Protein AF-A0AAW0J546-F1 (afdb_monomer)

Radius of gyration: 16.98 Å; Cα contacts (8 Å, |Δi|>4): 187; chains: 1; bounding box: 51×28×40 Å

Solvent-accessible surface area (backbone atoms only — not comparable to full-atom values): 8048 Å² total; per-residue (Å²): 140,85,83,65,64,35,29,23,80,39,72,60,53,93,90,43,61,57,47,45,52,12,24,70,81,82,62,48,71,42,42,84,51,94,95,41,44,31,21,76,91,76,71,41,74,37,88,63,57,38,50,33,35,41,38,36,33,34,32,38,40,93,91,47,76,48,78,49,72,44,47,34,75,63,43,25,64,73,64,72,48,50,46,48,60,54,48,52,54,50,50,55,54,49,69,71,45,86,82,64,62,97,80,68,82,78,72,52,67,76,62,56,63,46,49,75,38,72,63,87,84,85,85,84,82,47,76,62,51,75,75,72,100

Mean predicted aligned error: 7.1 Å

pLDDT: mean 85.11, std 13.0, range [37.06, 97.88]

Sequence (133 aa):
MWDSNNEIINIDIDNSSWYFISCEVCRKKVKSRDKFLWCDNCNKKACFPIPRYRIQLKVEDSLGMTTFILFDSETEKLLNISAKDLLNKSLELRMWKIKLEPNEVILPVQIKNLKGKQFVFQIQLNDYNLNYG

Structure (mmCIF, N/CA/C/O backbone):
data_AF-A0AAW0J546-F1
#
_entry.id   AF-A0AAW0J546-F1
#
loop_
_atom_site.group_PDB
_atom_site.id
_atom_site.type_symbol
_atom_site.label_atom_id
_atom_site.label_alt_id
_atom_site.label_comp_id
_atom_site.label_asym_id
_atom_site.label_entity_id
_atom_site.label_seq_id
_atom_site.pdbx_PDB_ins_code
_atom_site.Cartn_x
_atom_site.Cartn_y
_atom_site.Cartn_z
_atom_site.occupancy
_atom_site.B_iso_or_equiv
_atom_site.auth_seq_id
_atom_site.auth_comp_id
_atom_site.auth_asym_id
_atom_site.auth_atom_id
_atom_site.pdbx_PDB_model_num
ATOM 1 N N . MET A 1 1 ? -28.872 5.704 17.484 1.00 37.06 1 MET A N 1
ATOM 2 C CA . MET A 1 1 ? -27.626 5.442 18.229 1.00 37.06 1 MET A CA 1
ATOM 3 C C . MET A 1 1 ? -26.676 4.731 17.280 1.00 37.06 1 MET A C 1
ATOM 5 O O . MET A 1 1 ? -26.875 3.552 17.042 1.00 37.06 1 MET A O 1
ATOM 9 N N . TRP A 1 2 ? -25.752 5.460 16.655 1.00 46.97 2 TRP A N 1
ATOM 10 C CA . TRP A 1 2 ? -24.691 4.907 15.798 1.00 46.97 2 TRP A CA 1
ATOM 11 C C . TRP A 1 2 ? -23.365 5.553 16.222 1.00 46.97 2 TRP A C 1
ATOM 13 O O . TRP A 1 2 ? -22.691 6.183 15.420 1.00 46.97 2 TRP A O 1
ATOM 23 N N . ASP A 1 3 ? -23.032 5.439 17.508 1.00 46.06 3 ASP A N 1
ATOM 24 C CA . ASP A 1 3 ? -21.720 5.835 18.038 1.00 46.06 3 ASP A CA 1
ATOM 25 C C . ASP A 1 3 ? -20.791 4.614 18.046 1.00 46.06 3 ASP A C 1
ATOM 27 O O . ASP A 1 3 ? -20.222 4.236 19.070 1.00 46.06 3 ASP A O 1
ATOM 31 N N . SER A 1 4 ? -20.668 3.943 16.900 1.00 55.66 4 SER A N 1
ATOM 32 C CA . SER A 1 4 ? -19.605 2.956 16.707 1.00 55.66 4 SER A CA 1
ATOM 33 C C . SER A 1 4 ? -18.331 3.729 16.392 1.00 55.66 4 SER A C 1
ATOM 35 O O . SER A 1 4 ? -18.017 4.025 15.239 1.00 55.66 4 SER A O 1
ATOM 37 N N . ASN A 1 5 ? -17.634 4.141 17.444 1.00 62.28 5 ASN A N 1
ATOM 38 C CA . ASN A 1 5 ? -16.311 4.734 17.347 1.00 62.28 5 ASN A CA 1
ATOM 39 C C . ASN A 1 5 ? -15.332 3.686 16.794 1.00 62.28 5 ASN A C 1
ATOM 41 O O . ASN A 1 5 ? -14.791 2.890 17.551 1.00 62.28 5 ASN A O 1
ATOM 45 N N . ASN A 1 6 ? -15.127 3.682 15.474 1.00 76.94 6 ASN A N 1
ATOM 46 C CA . ASN A 1 6 ? -14.201 2.773 14.796 1.00 76.94 6 ASN A CA 1
ATOM 47 C C . ASN A 1 6 ? -12.759 3.243 15.014 1.00 76.94 6 ASN A C 1
ATOM 49 O O . ASN A 1 6 ? -12.276 4.122 14.292 1.00 76.94 6 ASN A O 1
ATOM 53 N N . GLU A 1 7 ? -12.072 2.686 16.006 1.00 87.69 7 GLU A N 1
ATOM 54 C CA . GLU A 1 7 ? -10.691 3.047 16.323 1.00 87.69 7 GLU A CA 1
ATOM 55 C C . GLU A 1 7 ? -9.700 2.107 15.629 1.00 87.69 7 GLU A C 1
ATOM 57 O O . GLU A 1 7 ? -9.841 0.883 15.647 1.00 87.69 7 GLU A O 1
ATOM 62 N N . ILE A 1 8 ? -8.647 2.672 15.034 1.00 85.56 8 ILE A N 1
ATOM 63 C CA . ILE A 1 8 ? -7.519 1.880 14.534 1.00 85.56 8 ILE A CA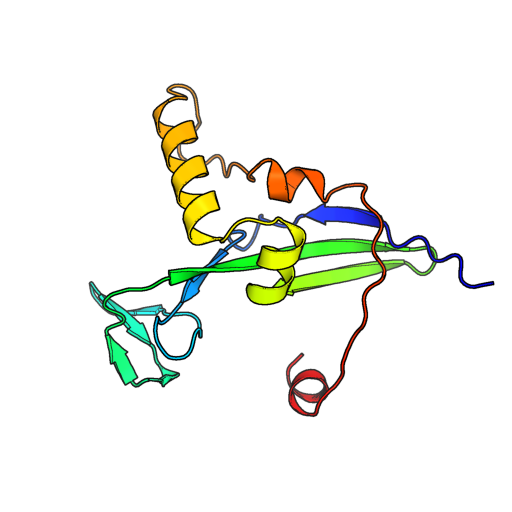 1
ATOM 64 C C . ILE A 1 8 ? -6.656 1.440 15.721 1.00 85.56 8 ILE A C 1
ATOM 66 O O . ILE A 1 8 ? -5.788 2.183 16.187 1.00 85.56 8 ILE A O 1
ATOM 70 N N . ILE A 1 9 ? -6.844 0.201 16.168 1.00 88.38 9 ILE A N 1
ATOM 71 C CA . ILE A 1 9 ? -6.088 -0.388 17.280 1.00 88.38 9 ILE A CA 1
ATOM 72 C C . ILE A 1 9 ? -4.687 -0.847 16.862 1.00 88.38 9 ILE A C 1
ATOM 74 O O . ILE A 1 9 ? -3.747 -0.850 17.668 1.00 88.38 9 ILE A O 1
ATOM 78 N N . ASN A 1 10 ? -4.507 -1.225 15.592 1.00 86.75 10 ASN A N 1
ATOM 79 C CA . ASN A 1 10 ? -3.213 -1.669 15.091 1.00 86.75 10 ASN A CA 1
ATOM 80 C C . ASN A 1 10 ? -3.046 -1.460 13.581 1.00 86.75 10 ASN A C 1
ATOM 82 O O . ASN A 1 10 ? -4.014 -1.413 12.824 1.00 86.75 10 ASN A O 1
ATOM 86 N N . ILE A 1 11 ? -1.790 -1.383 13.150 1.00 86.38 11 ILE A N 1
ATOM 87 C CA . ILE A 1 11 ? -1.389 -1.338 11.747 1.00 86.38 11 ILE A CA 1
ATOM 88 C C . ILE A 1 11 ? -0.504 -2.553 11.520 1.00 86.38 11 ILE A C 1
ATOM 90 O O . ILE A 1 11 ? 0.591 -2.634 12.072 1.00 86.38 11 ILE A O 1
ATOM 94 N N . ASP A 1 12 ? -1.009 -3.510 10.753 1.00 79.75 12 ASP A N 1
ATOM 95 C CA . ASP A 1 12 ? -0.328 -4.778 10.526 1.00 79.75 12 ASP A CA 1
ATOM 96 C C . ASP A 1 12 ? 0.718 -4.617 9.415 1.00 79.75 12 ASP A C 1
ATOM 98 O O . ASP A 1 12 ? 0.401 -4.215 8.290 1.00 79.75 12 ASP A O 1
ATOM 102 N N . ILE A 1 13 ? 1.971 -4.911 9.760 1.00 70.00 13 ILE A N 1
ATOM 103 C CA . ILE A 1 13 ? 3.116 -4.961 8.843 1.00 70.00 13 ILE A CA 1
ATOM 104 C C . ILE A 1 13 ? 3.794 -6.336 8.843 1.00 70.00 13 ILE A C 1
ATOM 106 O O . ILE A 1 13 ? 4.740 -6.547 8.083 1.00 70.00 13 ILE A O 1
ATOM 110 N N . ASP A 1 14 ? 3.317 -7.274 9.667 1.00 57.22 14 ASP A N 1
ATOM 111 C CA . ASP A 1 14 ? 4.067 -8.479 10.041 1.00 57.22 14 ASP A CA 1
ATOM 112 C C . ASP A 1 14 ? 4.095 -9.520 8.912 1.00 57.22 14 ASP A C 1
ATOM 114 O O . ASP A 1 14 ? 4.981 -10.367 8.862 1.00 57.22 14 ASP A O 1
ATOM 118 N N . ASN A 1 15 ? 3.183 -9.404 7.939 1.00 53.72 15 AS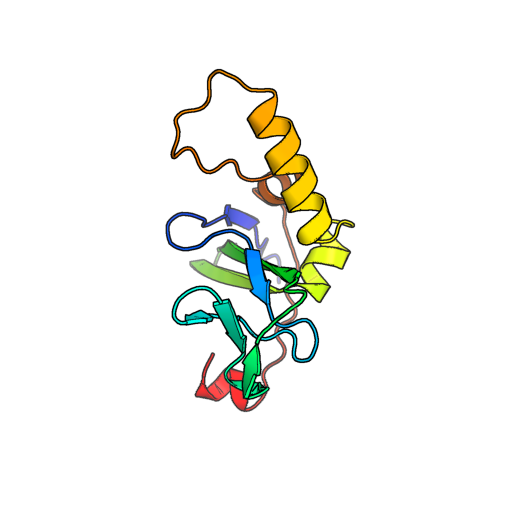N A N 1
ATOM 119 C CA . ASN A 1 15 ? 3.098 -10.304 6.783 1.00 53.72 15 ASN A CA 1
ATOM 120 C C . ASN A 1 15 ? 3.208 -9.595 5.423 1.00 53.72 15 ASN A C 1
ATOM 122 O O . ASN A 1 15 ? 3.121 -10.233 4.370 1.00 53.72 15 ASN A O 1
ATOM 126 N N . SER A 1 16 ? 3.346 -8.267 5.396 1.00 63.66 16 SER A N 1
ATOM 127 C CA . SER A 1 16 ? 3.449 -7.480 4.163 1.00 63.66 16 SER A CA 1
ATOM 128 C C . SER A 1 16 ? 4.009 -6.090 4.449 1.00 63.66 16 SER A C 1
ATOM 130 O O . SER A 1 16 ? 3.591 -5.428 5.391 1.00 63.66 16 SER A O 1
ATOM 132 N N . SER A 1 17 ? 4.900 -5.607 3.581 1.00 83.56 17 SER A N 1
ATOM 133 C CA . SER A 1 17 ? 5.287 -4.193 3.584 1.00 83.56 17 SER A CA 1
ATOM 134 C C . SER A 1 17 ? 4.049 -3.296 3.416 1.00 83.56 17 SER A C 1
ATOM 136 O O . SER A 1 17 ? 3.105 -3.666 2.715 1.00 83.56 17 SER A O 1
ATOM 138 N N . TRP A 1 18 ? 4.077 -2.089 3.992 1.00 91.50 18 TRP A N 1
ATOM 139 C CA . TRP A 1 18 ? 3.015 -1.071 3.876 1.00 91.50 18 TRP A CA 1
ATOM 140 C C . TRP A 1 18 ? 2.817 -0.539 2.441 1.00 91.50 18 TRP A C 1
ATOM 142 O O . TRP A 1 18 ? 1.917 0.262 2.167 1.00 91.50 18 TRP A O 1
ATOM 152 N N . TYR A 1 19 ? 3.659 -0.992 1.512 1.00 93.44 19 TYR A N 1
ATOM 153 C CA . TYR A 1 19 ? 3.575 -0.733 0.085 1.00 93.44 19 TYR A CA 1
ATOM 154 C C . TYR A 1 19 ? 3.816 -2.008 -0.731 1.00 93.44 19 TYR A C 1
ATOM 156 O O . TYR A 1 19 ? 4.436 -2.971 -0.279 1.00 93.44 19 TYR A O 1
ATOM 164 N N . PHE A 1 20 ? 3.395 -1.980 -1.991 1.00 93.44 20 PHE A N 1
ATOM 165 C CA . PHE A 1 20 ? 3.799 -2.948 -3.004 1.00 93.44 20 PHE A CA 1
ATOM 166 C C . PHE A 1 20 ? 4.387 -2.232 -4.216 1.00 93.44 20 PHE A C 1
ATOM 168 O O . PHE A 1 20 ? 4.056 -1.085 -4.511 1.00 93.44 20 PHE A O 1
ATOM 175 N N . ILE A 1 21 ? 5.262 -2.922 -4.942 1.00 95.38 21 ILE A N 1
ATOM 176 C CA . ILE A 1 21 ? 5.800 -2.418 -6.201 1.00 95.38 21 ILE A CA 1
ATOM 177 C C . ILE A 1 21 ? 4.796 -2.715 -7.319 1.00 95.38 21 ILE A C 1
ATOM 179 O O . ILE A 1 21 ? 4.333 -3.851 -7.464 1.00 95.38 21 ILE A O 1
ATOM 183 N N . SER A 1 22 ? 4.443 -1.695 -8.098 1.00 96.94 22 SER A N 1
ATOM 184 C CA . SER A 1 22 ? 3.395 -1.761 -9.119 1.00 96.94 22 SER A CA 1
ATOM 185 C C . SER A 1 22 ? 3.901 -1.430 -10.520 1.00 96.94 22 SER A C 1
ATOM 187 O O . SER A 1 22 ? 4.929 -0.775 -10.688 1.00 96.94 22 SER A O 1
ATOM 189 N N . CYS A 1 23 ? 3.150 -1.863 -11.531 1.00 97.62 23 CYS A N 1
ATOM 190 C CA . CYS A 1 23 ? 3.377 -1.465 -12.913 1.00 97.62 23 CYS A CA 1
ATOM 191 C C . CYS A 1 23 ? 2.992 0.003 -13.115 1.00 97.62 23 CYS A C 1
ATOM 193 O O . CYS A 1 23 ? 1.932 0.452 -12.674 1.00 97.62 23 CYS A O 1
ATOM 195 N N . GLU A 1 24 ? 3.825 0.724 -13.853 1.00 95.88 24 GLU A N 1
ATOM 196 C CA . GLU A 1 24 ? 3.633 2.120 -14.231 1.00 95.88 24 GLU A CA 1
ATOM 197 C C . GLU A 1 24 ? 2.389 2.358 -15.095 1.00 95.88 24 GLU A C 1
ATOM 199 O O . GLU A 1 24 ? 1.849 3.457 -15.084 1.00 95.88 24 GLU A O 1
ATOM 204 N N . VAL A 1 25 ? 1.908 1.326 -15.801 1.00 96.19 25 VAL A N 1
ATOM 205 C CA . VAL A 1 25 ? 0.745 1.414 -16.699 1.00 96.19 25 VAL A CA 1
ATOM 206 C C . VAL A 1 25 ? -0.543 0.998 -15.995 1.00 96.19 25 VAL A C 1
ATOM 208 O O . VAL A 1 25 ? -1.443 1.809 -15.817 1.00 96.19 25 VAL A O 1
ATOM 211 N N . CYS A 1 26 ? -0.655 -0.268 -15.578 1.00 95.88 26 CYS A N 1
ATOM 212 C CA . CYS A 1 26 ? -1.915 -0.798 -15.039 1.00 95.88 26 CYS A CA 1
ATOM 213 C C . CYS A 1 26 ? -2.040 -0.710 -13.513 1.00 95.88 26 CYS A C 1
ATOM 215 O O . CYS A 1 26 ? -3.042 -1.164 -12.968 1.00 95.88 26 CYS A O 1
ATOM 217 N N . ARG A 1 27 ? -1.019 -0.199 -12.807 1.00 95.19 27 ARG A N 1
ATOM 218 C CA . ARG A 1 27 ? -0.977 -0.054 -11.335 1.00 95.19 27 ARG A CA 1
ATOM 219 C C . ARG A 1 27 ? -1.094 -1.365 -10.536 1.00 95.19 27 ARG A C 1
ATOM 221 O O . ARG A 1 27 ? -1.018 -1.331 -9.311 1.00 95.19 27 ARG A O 1
ATOM 228 N N . LYS A 1 28 ? -1.204 -2.530 -11.190 1.00 94.50 28 LYS A N 1
ATOM 229 C CA . LYS A 1 28 ? -1.197 -3.848 -10.532 1.00 94.50 28 LYS A CA 1
ATOM 230 C C . LYS A 1 28 ? 0.203 -4.221 -10.042 1.00 94.50 28 LYS A C 1
ATOM 232 O O . LYS A 1 28 ? 1.208 -3.783 -10.609 1.00 94.50 28 LYS A O 1
ATOM 237 N N . LYS A 1 29 ? 0.259 -5.049 -8.994 1.00 94.75 29 LYS A N 1
ATOM 238 C CA . LYS A 1 29 ? 1.502 -5.562 -8.401 1.00 94.75 29 LYS A CA 1
ATOM 239 C C . LYS A 1 29 ? 2.352 -6.283 -9.450 1.00 94.75 29 LYS A C 1
ATOM 241 O O . LYS A 1 29 ? 1.841 -7.118 -10.195 1.00 94.75 29 LYS A O 1
ATOM 246 N N . VAL A 1 30 ? 3.643 -5.966 -9.488 1.00 96.94 30 VAL A N 1
ATOM 247 C CA . VAL A 1 30 ? 4.627 -6.673 -10.323 1.00 96.94 30 VAL A CA 1
ATOM 248 C C . VAL A 1 30 ? 5.292 -7.787 -9.526 1.00 96.94 30 VAL A C 1
ATOM 250 O O . VAL A 1 30 ? 5.335 -7.749 -8.294 1.00 96.94 30 VAL A O 1
ATOM 253 N N . LYS A 1 31 ? 5.805 -8.793 -10.229 1.00 95.75 31 LYS A N 1
ATOM 254 C CA . LYS A 1 31 ? 6.509 -9.936 -9.639 1.00 95.75 31 LYS A CA 1
ATOM 255 C C . LYS A 1 31 ? 7.955 -9.950 -10.105 1.00 95.75 31 LYS A C 1
ATOM 257 O O . LYS A 1 31 ? 8.248 -9.495 -11.210 1.00 95.75 31 LYS A O 1
ATOM 262 N N . SER A 1 32 ? 8.841 -10.495 -9.280 1.00 94.69 32 SER A N 1
ATOM 263 C CA . SER A 1 32 ? 10.182 -10.834 -9.747 1.00 94.69 32 SER A CA 1
ATOM 264 C C . SER A 1 32 ? 10.081 -12.003 -10.727 1.00 94.69 32 SER A C 1
ATOM 266 O O . SER A 1 32 ? 9.458 -13.017 -10.409 1.00 94.69 32 SER A O 1
ATOM 268 N N . ARG A 1 33 ? 10.654 -11.847 -11.919 1.00 93.50 33 ARG A N 1
ATOM 269 C CA . ARG A 1 33 ? 10.887 -12.921 -12.889 1.00 93.50 33 ARG A CA 1
ATOM 270 C C . ARG A 1 33 ? 12.329 -12.790 -13.365 1.00 93.50 33 ARG A C 1
ATOM 272 O O . ARG A 1 33 ? 12.710 -11.753 -13.912 1.00 93.50 33 ARG A O 1
ATOM 279 N N . ASP A 1 34 ? 13.131 -13.814 -13.096 1.00 88.69 34 ASP A N 1
ATOM 280 C CA . ASP A 1 34 ? 14.585 -13.793 -13.265 1.00 88.69 34 ASP A CA 1
ATOM 281 C C . A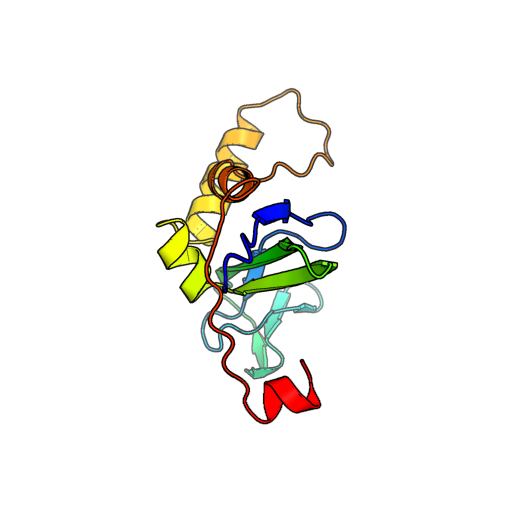SP A 1 34 ? 15.231 -12.590 -12.551 1.00 88.69 34 ASP A C 1
ATOM 283 O O . ASP A 1 34 ? 15.242 -12.521 -11.323 1.00 88.69 34 ASP A O 1
ATOM 287 N N . LYS A 1 35 ? 15.751 -11.621 -13.316 1.00 90.06 35 LYS A N 1
ATOM 288 C CA . LYS A 1 35 ? 16.398 -10.390 -12.826 1.00 90.06 35 LYS A CA 1
ATOM 289 C C . LYS A 1 35 ? 15.552 -9.132 -13.052 1.00 90.06 35 LYS A C 1
ATOM 291 O O . LYS A 1 35 ? 16.053 -8.018 -12.900 1.00 90.06 35 LYS A O 1
ATOM 296 N N . PHE A 1 36 ? 14.293 -9.281 -13.466 1.00 93.12 36 PHE A N 1
ATOM 297 C CA . PHE A 1 36 ? 13.426 -8.162 -13.822 1.00 93.12 36 PHE A CA 1
ATOM 298 C C . PHE A 1 36 ? 12.122 -8.173 -13.033 1.00 93.12 36 PHE A C 1
ATOM 300 O O . PHE A 1 36 ? 11.615 -9.210 -12.612 1.00 93.12 36 PHE A O 1
ATOM 307 N N . LEU A 1 37 ? 11.535 -6.987 -12.893 1.00 96.69 37 LEU A N 1
ATOM 308 C CA . LEU A 1 37 ? 10.160 -6.850 -12.443 1.00 96.69 37 LEU A CA 1
ATOM 309 C C . LEU A 1 37 ? 9.225 -6.980 -13.647 1.00 96.69 37 LEU A C 1
ATOM 311 O O . LEU A 1 37 ? 9.370 -6.270 -14.645 1.00 96.69 37 LEU A O 1
ATOM 315 N N . TRP A 1 38 ? 8.272 -7.902 -13.553 1.00 97.62 38 TRP A N 1
ATOM 316 C CA . TRP A 1 38 ? 7.336 -8.242 -14.618 1.00 97.62 38 TRP A CA 1
ATOM 317 C C . TRP A 1 38 ? 5.899 -7.931 -14.216 1.00 97.62 38 TRP A C 1
ATOM 319 O O . TRP A 1 38 ? 5.462 -8.240 -13.103 1.00 97.62 38 TRP A O 1
ATOM 329 N N . CYS A 1 39 ? 5.149 -7.340 -15.142 1.00 97.88 39 CYS A N 1
ATOM 330 C CA . CYS A 1 39 ? 3.718 -7.148 -15.003 1.00 97.88 39 CYS A CA 1
ATOM 331 C C . CYS A 1 39 ? 2.970 -8.240 -15.771 1.00 97.88 39 CYS A C 1
ATOM 333 O O . CYS A 1 39 ? 2.930 -8.211 -17.000 1.00 97.88 39 CYS A O 1
ATOM 335 N N . ASP A 1 40 ? 2.323 -9.154 -15.046 1.00 96.62 40 ASP A N 1
ATOM 336 C CA . ASP A 1 40 ? 1.514 -10.226 -15.645 1.00 96.62 40 ASP A CA 1
ATOM 337 C C . ASP A 1 40 ? 0.348 -9.663 -16.470 1.00 96.62 40 ASP A C 1
ATOM 339 O O . ASP A 1 40 ? 0.062 -10.145 -17.558 1.00 96.62 40 ASP A O 1
ATOM 343 N N . ASN A 1 41 ? -0.290 -8.596 -15.983 1.00 96.44 41 ASN A N 1
ATOM 344 C CA . ASN A 1 41 ? -1.468 -8.011 -16.623 1.00 96.44 41 ASN A CA 1
ATOM 345 C C . ASN A 1 41 ? -1.152 -7.296 -17.942 1.00 96.44 41 ASN A C 1
ATOM 347 O O . ASN A 1 41 ? -1.943 -7.349 -18.873 1.00 96.44 41 ASN A O 1
ATOM 351 N N . CYS A 1 42 ? -0.024 -6.589 -18.013 1.00 96.81 42 CYS A N 1
ATOM 352 C CA . CYS A 1 42 ? 0.419 -5.925 -19.242 1.00 96.81 42 CYS A CA 1
ATOM 353 C C . CYS A 1 42 ? 1.317 -6.821 -20.104 1.00 96.81 42 CYS A C 1
ATOM 355 O O . CYS A 1 42 ? 1.757 -6.378 -21.160 1.00 96.81 42 CYS A O 1
ATOM 357 N N . ASN A 1 43 ? 1.637 -8.027 -19.624 1.00 96.44 43 ASN A N 1
ATOM 358 C CA . ASN A 1 43 ? 2.574 -8.969 -20.226 1.00 96.44 43 ASN A CA 1
ATOM 359 C C . ASN A 1 43 ? 3.891 -8.317 -20.693 1.00 96.44 43 ASN A C 1
ATOM 361 O O . ASN A 1 43 ? 4.345 -8.523 -21.817 1.00 96.44 43 ASN A O 1
ATOM 365 N N . LYS A 1 44 ? 4.488 -7.485 -19.833 1.00 96.31 44 LYS A N 1
ATOM 366 C CA . LYS A 1 44 ? 5.722 -6.753 -20.144 1.00 96.31 44 LYS A CA 1
ATOM 367 C C . LYS A 1 44 ? 6.611 -6.571 -18.921 1.00 96.31 44 LYS A C 1
ATOM 369 O O . LYS A 1 44 ? 6.151 -6.621 -17.775 1.00 96.31 44 LYS A O 1
ATOM 374 N N . LYS A 1 45 ? 7.877 -6.242 -19.176 1.00 97.19 45 LYS A N 1
ATOM 375 C CA . LYS A 1 45 ? 8.792 -5.723 -18.156 1.00 97.19 45 LYS A CA 1
ATOM 376 C C . LYS A 1 45 ? 8.271 -4.383 -17.627 1.00 97.19 45 LYS A C 1
ATOM 378 O O . LYS A 1 45 ? 7.938 -3.490 -18.405 1.00 97.19 45 LYS A O 1
ATOM 383 N N . ALA A 1 46 ? 8.225 -4.242 -16.307 1.00 96.94 46 ALA A N 1
ATOM 384 C CA . ALA A 1 46 ? 7.968 -2.971 -15.646 1.00 96.94 46 ALA A CA 1
ATOM 385 C C . ALA A 1 46 ? 9.292 -2.205 -15.545 1.00 96.94 46 ALA A C 1
ATOM 387 O O . ALA A 1 46 ? 10.117 -2.489 -14.677 1.00 96.94 46 ALA A O 1
ATOM 388 N N . CYS A 1 47 ? 9.529 -1.284 -16.479 1.00 95.25 47 CYS A N 1
ATOM 389 C CA . CYS A 1 47 ? 10.785 -0.530 -16.544 1.00 95.25 47 CYS A CA 1
ATOM 390 C C . CYS A 1 47 ? 10.859 0.579 -15.489 1.00 95.25 47 CYS A C 1
ATOM 392 O O . CYS A 1 47 ? 11.941 0.868 -14.988 1.00 95.25 47 CYS A O 1
ATOM 394 N N . PHE A 1 48 ? 9.713 1.164 -15.133 1.00 95.38 48 PHE A N 1
ATOM 395 C CA . PHE A 1 48 ? 9.615 2.265 -14.172 1.00 95.38 48 PHE A CA 1
ATOM 396 C C . PHE A 1 48 ? 8.620 1.934 -13.060 1.00 95.38 48 PHE A C 1
ATOM 398 O O . PHE A 1 48 ? 7.624 2.632 -12.894 1.00 95.38 48 PHE A O 1
ATOM 405 N N . PRO A 1 49 ? 8.833 0.838 -12.320 1.00 95.50 49 PRO A N 1
ATOM 406 C CA . PRO A 1 49 ? 7.865 0.381 -11.343 1.00 95.50 49 PRO A CA 1
ATOM 407 C C . PRO A 1 49 ? 7.676 1.416 -10.224 1.00 95.50 49 PRO A C 1
ATOM 409 O O . PRO A 1 49 ? 8.626 2.065 -9.787 1.00 95.50 49 PRO A O 1
ATOM 412 N N . ILE A 1 50 ? 6.440 1.561 -9.749 1.00 96.62 50 ILE A N 1
ATOM 413 C CA . ILE A 1 50 ? 6.054 2.614 -8.801 1.00 96.62 50 ILE A CA 1
ATOM 414 C C . ILE A 1 50 ? 5.601 1.964 -7.485 1.00 96.62 50 ILE A C 1
ATOM 416 O O . ILE A 1 50 ? 4.689 1.131 -7.525 1.00 96.62 50 ILE A O 1
ATOM 420 N N . PRO A 1 51 ? 6.197 2.303 -6.326 1.00 96.00 51 PRO A N 1
ATOM 421 C CA . PRO A 1 51 ? 5.665 1.920 -5.019 1.00 96.00 51 PRO A CA 1
ATOM 422 C C . PRO A 1 51 ? 4.261 2.494 -4.803 1.00 96.00 51 PRO A C 1
ATOM 424 O O . PRO A 1 51 ? 4.028 3.662 -5.107 1.00 96.00 51 PRO A O 1
ATOM 427 N N . ARG A 1 52 ? 3.338 1.685 -4.276 1.00 96.69 52 ARG A N 1
ATOM 428 C CA . ARG A 1 52 ? 1.941 2.063 -4.008 1.00 96.69 52 ARG A CA 1
ATOM 429 C C . ARG A 1 52 ? 1.476 1.568 -2.648 1.00 96.69 52 ARG A C 1
ATOM 431 O O . ARG A 1 52 ? 1.903 0.490 -2.232 1.00 96.69 52 ARG A O 1
ATOM 438 N N . TYR A 1 53 ? 0.608 2.319 -1.969 1.00 95.19 53 TYR A N 1
ATOM 439 C CA . TYR A 1 53 ? 0.165 1.946 -0.619 1.00 95.19 53 TYR A CA 1
ATOM 440 C C . TYR A 1 53 ? -0.674 0.666 -0.601 1.00 95.19 53 TYR A C 1
ATOM 442 O O . TYR A 1 53 ? -1.565 0.468 -1.432 1.00 95.19 53 TYR A O 1
ATOM 450 N N . ARG A 1 54 ? -0.407 -0.166 0.408 1.00 92.81 54 ARG A N 1
ATOM 451 C CA . ARG A 1 54 ? -1.265 -1.260 0.872 1.00 92.81 54 ARG A CA 1
ATOM 452 C C . ARG A 1 54 ? -1.078 -1.376 2.381 1.00 92.81 54 ARG A C 1
ATOM 454 O O . ARG A 1 54 ? -0.215 -2.116 2.845 1.00 92.81 54 ARG A O 1
ATOM 461 N N . ILE A 1 55 ? -1.861 -0.608 3.130 1.00 91.56 55 ILE A N 1
ATOM 462 C CA . ILE A 1 55 ? -1.766 -0.546 4.592 1.00 91.56 55 ILE A CA 1
ATOM 463 C C . ILE A 1 55 ? -2.902 -1.368 5.181 1.00 91.56 55 ILE A C 1
ATOM 465 O O . ILE A 1 55 ? -4.065 -1.075 4.918 1.00 91.56 55 ILE A O 1
ATOM 469 N N . GLN A 1 56 ? -2.567 -2.385 5.968 1.00 90.94 56 GLN A N 1
ATOM 470 C CA . GLN A 1 56 ? -3.551 -3.207 6.655 1.00 90.94 56 GLN A CA 1
ATOM 471 C C . GLN A 1 56 ? -3.836 -2.616 8.040 1.00 90.94 56 GLN A C 1
ATOM 473 O O . GLN A 1 56 ? -2.936 -2.485 8.869 1.00 90.94 56 GLN A O 1
ATOM 478 N N . LEU A 1 57 ? -5.086 -2.239 8.281 1.00 90.50 57 LEU A N 1
ATOM 479 C CA . LEU A 1 57 ? -5.561 -1.656 9.530 1.00 90.50 57 LEU A CA 1
ATOM 480 C C . LEU A 1 57 ? -6.400 -2.685 10.275 1.00 90.50 57 LEU A C 1
ATOM 482 O O . LEU A 1 57 ? -7.354 -3.210 9.708 1.00 90.50 57 LEU A O 1
ATOM 486 N N . LYS A 1 58 ? -6.082 -2.933 11.544 1.00 90.62 58 LYS A N 1
ATOM 487 C CA . LYS A 1 58 ? -6.999 -3.608 12.466 1.00 90.62 58 LYS A CA 1
ATOM 488 C C . LYS A 1 58 ? -7.814 -2.529 13.160 1.00 90.62 58 LYS A C 1
ATOM 490 O O . LYS A 1 58 ? -7.243 -1.635 13.788 1.00 90.62 58 LYS A O 1
ATOM 495 N N . VAL A 1 59 ? -9.123 -2.607 12.986 1.00 89.38 59 VAL A N 1
ATOM 496 C CA . VAL A 1 59 ? -10.096 -1.650 13.508 1.00 89.38 59 VAL A CA 1
ATOM 497 C C . VAL A 1 59 ? -11.004 -2.391 14.468 1.00 89.38 59 VAL A C 1
ATOM 499 O O . VAL A 1 59 ? -11.439 -3.500 14.163 1.00 89.38 59 VAL A O 1
ATOM 502 N N . GLU A 1 60 ? -11.253 -1.788 15.620 1.00 88.88 60 GLU A N 1
ATOM 503 C CA . GLU A 1 60 ? -12.156 -2.318 16.635 1.00 88.88 60 GLU A CA 1
ATOM 504 C C . GLU A 1 60 ? -13.300 -1.334 16.863 1.00 88.88 60 GLU A C 1
ATOM 506 O O . GLU A 1 60 ? -13.098 -0.115 16.875 1.00 88.88 60 GLU A O 1
ATOM 511 N N . ASP A 1 61 ? -14.501 -1.878 17.013 1.00 86.31 61 ASP A N 1
ATOM 512 C CA . ASP A 1 61 ? -15.690 -1.165 17.455 1.00 86.31 61 ASP A CA 1
ATOM 513 C C . ASP A 1 61 ? -16.412 -1.965 18.553 1.00 86.31 61 ASP A C 1
ATOM 515 O O . ASP A 1 61 ? -15.915 -2.974 19.058 1.00 86.31 61 ASP A O 1
ATOM 519 N N . SER A 1 62 ? -17.600 -1.512 18.953 1.00 85.75 62 SER A N 1
ATOM 520 C CA . SER A 1 62 ? -18.397 -2.185 19.986 1.00 85.75 62 SER A CA 1
ATOM 521 C C . SER A 1 62 ? -18.898 -3.580 19.589 1.00 85.75 62 SER A C 1
ATOM 523 O O . SER A 1 62 ? -19.359 -4.320 20.459 1.00 85.75 62 SER A O 1
ATOM 525 N N . LEU A 1 63 ? -18.838 -3.938 18.303 1.00 86.12 63 LEU A N 1
ATOM 526 C CA . LEU A 1 63 ? -19.301 -5.212 17.754 1.00 86.12 63 LEU A CA 1
ATOM 527 C C . LEU A 1 63 ? -18.153 -6.198 17.519 1.00 86.12 63 LEU A C 1
ATOM 529 O O . LEU A 1 63 ? -18.394 -7.405 17.451 1.00 86.12 63 LEU A O 1
ATOM 533 N N . GLY A 1 64 ? -16.915 -5.715 17.434 1.00 86.81 64 GLY A N 1
ATOM 534 C CA . GLY A 1 64 ? -15.722 -6.545 17.441 1.00 86.81 64 GLY A CA 1
ATOM 535 C C . GLY A 1 64 ? -14.573 -5.955 16.636 1.00 86.81 64 GLY A C 1
ATOM 536 O O . GLY A 1 64 ? -14.476 -4.753 16.408 1.00 86.81 64 GLY A O 1
ATOM 537 N N . MET A 1 65 ? -13.676 -6.837 16.197 1.00 89.31 65 MET A N 1
ATOM 538 C CA . MET A 1 65 ? -12.504 -6.478 15.405 1.00 89.31 65 MET A CA 1
ATOM 539 C C . MET A 1 65 ? -12.685 -6.865 13.942 1.00 89.31 65 MET A C 1
ATOM 541 O O . MET A 1 65 ? -13.102 -7.976 13.618 1.00 89.31 65 MET A O 1
ATOM 545 N N . THR A 1 66 ? -12.271 -5.974 13.050 1.00 88.19 66 THR A N 1
ATOM 546 C CA . THR A 1 66 ? -12.215 -6.215 11.610 1.00 88.19 66 THR A CA 1
ATOM 547 C C . THR A 1 66 ? -10.903 -5.701 11.018 1.00 88.19 66 THR A C 1
ATOM 549 O O . THR A 1 66 ? -10.135 -4.981 11.661 1.00 88.19 66 THR A O 1
ATOM 552 N N . THR A 1 67 ? -10.609 -6.106 9.785 1.00 87.56 67 THR A N 1
ATOM 553 C CA . THR A 1 67 ? -9.413 -5.680 9.056 1.00 87.56 67 THR A CA 1
ATOM 554 C C . THR A 1 67 ? -9.802 -4.921 7.796 1.00 87.56 67 THR A C 1
ATOM 556 O O . THR A 1 67 ? -10.529 -5.436 6.953 1.00 87.56 67 THR A O 1
ATOM 559 N N . PHE A 1 68 ? -9.252 -3.720 7.635 1.00 87.25 68 PHE A N 1
ATOM 560 C CA . PHE A 1 68 ? -9.370 -2.917 6.421 1.00 87.25 68 PHE A CA 1
ATOM 561 C C . PHE A 1 68 ? -8.028 -2.832 5.698 1.00 87.25 68 PHE A C 1
ATOM 563 O O . PHE A 1 68 ? -6.966 -2.899 6.318 1.00 87.25 68 PHE A O 1
ATOM 570 N N . ILE A 1 69 ? -8.064 -2.637 4.380 1.00 87.88 69 ILE A N 1
ATOM 571 C CA . ILE A 1 69 ? -6.867 -2.350 3.586 1.00 87.88 69 ILE A CA 1
ATOM 572 C C . ILE A 1 69 ? -7.034 -0.984 2.929 1.00 87.88 69 ILE A C 1
ATOM 574 O O . ILE A 1 69 ? -7.927 -0.795 2.106 1.00 87.88 69 ILE A O 1
ATOM 578 N N . LEU A 1 70 ? -6.149 -0.043 3.261 1.00 90.06 70 LEU A N 1
ATOM 579 C CA . LEU A 1 70 ? -6.067 1.236 2.566 1.00 90.06 70 LEU A CA 1
ATOM 580 C C . LEU A 1 70 ? -5.164 1.106 1.339 1.00 90.06 70 LEU A C 1
ATOM 582 O O . LEU A 1 70 ? -3.961 0.827 1.455 1.00 90.06 70 LEU A O 1
ATOM 586 N N . PHE A 1 71 ? -5.754 1.319 0.165 1.00 90.19 71 PHE A N 1
ATOM 587 C CA . PHE A 1 71 ? -5.058 1.267 -1.113 1.00 90.19 71 PHE A CA 1
ATOM 588 C C . PHE A 1 71 ? -4.648 2.657 -1.603 1.00 90.19 71 PHE A C 1
ATOM 590 O O . PHE A 1 71 ? -5.333 3.654 -1.407 1.00 90.19 71 PHE A O 1
ATOM 597 N N . ASP A 1 72 ? -3.489 2.670 -2.256 1.00 93.88 72 ASP A N 1
ATOM 598 C CA . ASP A 1 72 ? -2.810 3.778 -2.927 1.00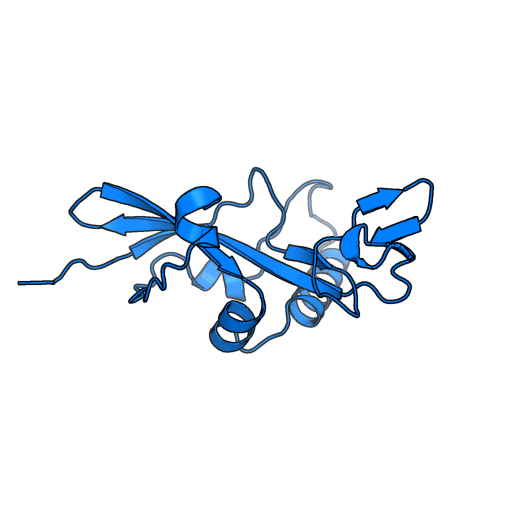 93.88 72 ASP A CA 1
ATOM 599 C C . ASP A 1 72 ? -3.506 5.148 -2.978 1.00 93.88 72 ASP A C 1
ATOM 601 O O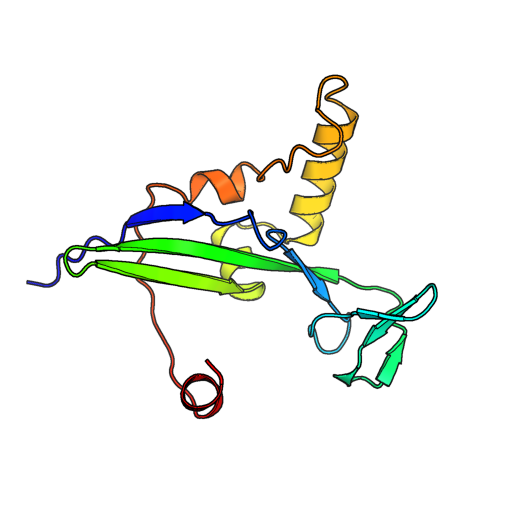 . ASP A 1 72 ? -3.105 6.046 -2.246 1.00 93.88 72 ASP A O 1
ATOM 605 N N . SER A 1 73 ? -4.500 5.340 -3.849 1.00 92.69 73 SER A N 1
ATOM 606 C CA . SER A 1 73 ? -5.043 6.668 -4.163 1.00 92.69 73 SER A CA 1
ATOM 607 C C . SER A 1 73 ? -5.749 7.331 -2.978 1.00 92.69 73 SER A C 1
ATOM 609 O O . SER A 1 73 ? -5.629 8.538 -2.781 1.00 92.69 73 SER A O 1
ATOM 611 N N . GLU A 1 74 ? -6.472 6.558 -2.182 1.00 90.62 74 GLU A N 1
ATOM 612 C CA . GLU A 1 74 ? -7.194 6.993 -0.992 1.00 90.62 74 GLU A CA 1
ATOM 613 C C . GLU A 1 74 ? -6.204 7.262 0.143 1.00 90.62 74 GLU A C 1
ATOM 615 O O . GLU A 1 74 ? -6.295 8.284 0.823 1.00 90.62 74 GLU A O 1
ATOM 620 N N . THR A 1 75 ? -5.199 6.396 0.288 1.00 93.69 75 THR A N 1
ATOM 621 C CA . THR A 1 75 ? -4.126 6.565 1.271 1.00 93.69 75 THR A CA 1
ATOM 622 C C . THR A 1 75 ? -3.261 7.789 0.981 1.00 93.69 75 THR A C 1
ATOM 624 O O . THR A 1 75 ? -2.901 8.516 1.901 1.00 93.69 75 THR A O 1
ATOM 627 N N . GLU A 1 76 ? -2.930 8.048 -0.283 1.00 95.94 76 GLU A N 1
ATOM 628 C CA . GLU A 1 76 ? -2.134 9.210 -0.684 1.00 95.94 76 GLU A CA 1
ATOM 629 C C . GLU A 1 76 ? -2.855 10.518 -0.355 1.00 95.94 76 GLU A C 1
ATOM 631 O O . GLU A 1 76 ? -2.237 11.430 0.189 1.00 95.94 76 GLU A O 1
ATOM 636 N N . LYS A 1 77 ? -4.172 10.580 -0.591 1.00 94.62 77 LYS A N 1
ATOM 637 C CA . LYS A 1 77 ? -5.009 11.716 -0.174 1.00 94.62 77 LYS A CA 1
ATOM 638 C C . LYS A 1 77 ? -5.036 11.866 1.346 1.00 94.62 77 LYS A C 1
ATOM 640 O O . LYS A 1 77 ? -4.904 12.977 1.845 1.00 94.62 77 LYS A O 1
ATOM 645 N N . LEU A 1 78 ? -5.187 10.757 2.073 1.00 93.25 78 LEU A N 1
ATOM 646 C CA . LEU A 1 78 ? -5.241 10.755 3.534 1.00 93.25 78 LEU A CA 1
ATOM 647 C C . LEU A 1 78 ? -3.924 11.228 4.170 1.00 93.25 78 LEU A C 1
ATOM 649 O O . LEU A 1 78 ? -3.940 12.011 5.115 1.00 93.25 78 LEU A O 1
ATOM 653 N N . LEU A 1 79 ? -2.786 10.744 3.668 1.00 94.56 79 LEU A N 1
ATOM 654 C CA . LEU A 1 79 ? -1.461 11.050 4.217 1.00 94.56 79 LEU A CA 1
A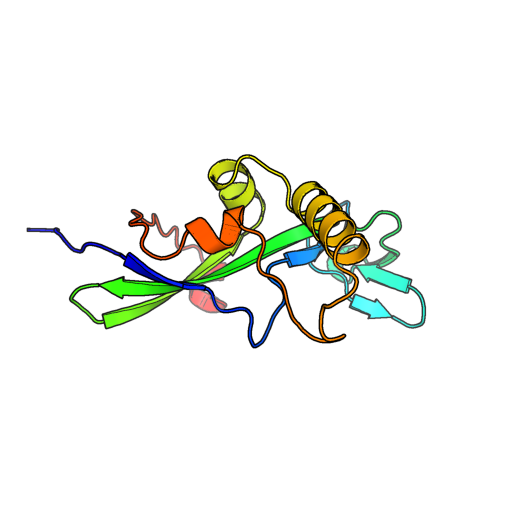TOM 655 C C . LEU A 1 79 ? -0.828 12.306 3.604 1.00 94.56 79 LEU A C 1
ATOM 657 O O . LEU A 1 79 ? 0.184 12.785 4.116 1.00 94.56 79 LEU A O 1
ATOM 661 N N . ASN A 1 80 ? -1.404 12.821 2.515 1.00 96.44 80 ASN A N 1
ATOM 662 C CA . ASN A 1 80 ? -0.892 13.937 1.723 1.00 96.44 80 ASN A CA 1
ATOM 663 C C . ASN A 1 80 ? 0.570 13.735 1.265 1.00 96.44 80 ASN A C 1
ATOM 665 O O . ASN A 1 80 ? 1.388 14.656 1.277 1.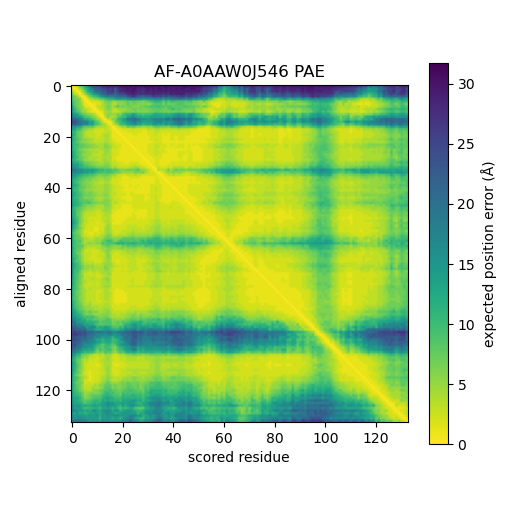00 96.44 80 ASN A O 1
ATOM 669 N N . ILE A 1 81 ? 0.922 12.493 0.922 1.00 97.06 81 ILE A N 1
ATOM 670 C CA . ILE A 1 81 ? 2.241 12.107 0.408 1.00 97.06 81 ILE A CA 1
ATOM 671 C C . ILE A 1 81 ? 2.137 10.793 -0.370 1.00 97.06 81 ILE A C 1
ATOM 673 O O . ILE A 1 81 ? 1.499 9.844 0.091 1.00 97.06 81 ILE A O 1
ATOM 677 N N . SER A 1 82 ? 2.796 10.712 -1.528 1.00 97.31 82 SER A N 1
ATOM 678 C CA . SER A 1 82 ? 2.832 9.485 -2.329 1.00 97.31 82 SER A CA 1
ATOM 679 C C . SER A 1 82 ? 3.629 8.377 -1.627 1.00 97.31 82 SER A C 1
ATOM 681 O O . SER A 1 82 ? 4.578 8.644 -0.883 1.00 97.31 82 SER A O 1
ATOM 683 N N . ALA A 1 83 ? 3.293 7.110 -1.888 1.00 96.25 83 ALA A N 1
ATOM 684 C CA . ALA A 1 83 ? 4.035 5.980 -1.320 1.00 96.25 83 ALA A CA 1
ATOM 685 C C . ALA A 1 83 ? 5.514 5.989 -1.741 1.00 96.25 83 ALA A C 1
ATOM 687 O O . ALA A 1 83 ? 6.390 5.630 -0.953 1.00 96.25 83 ALA A O 1
ATOM 688 N N . LYS A 1 84 ? 5.798 6.437 -2.971 1.00 95.62 84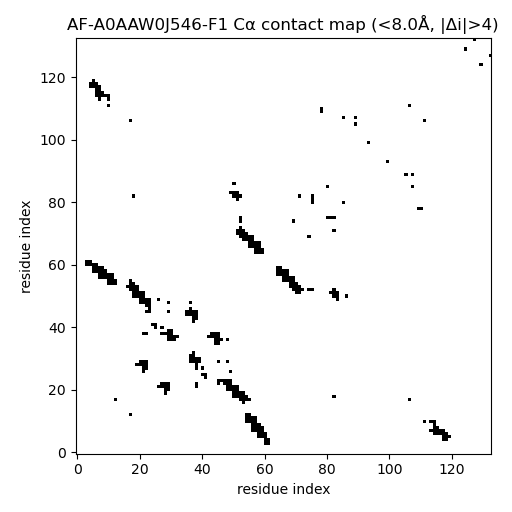 LYS A N 1
ATOM 689 C CA . LYS A 1 84 ? 7.157 6.604 -3.497 1.00 95.62 84 LYS A CA 1
ATOM 690 C C . LYS A 1 84 ? 7.956 7.612 -2.669 1.00 95.62 84 LYS A C 1
ATOM 692 O O . LYS A 1 84 ? 9.057 7.294 -2.226 1.00 95.62 84 LYS A O 1
ATOM 697 N N . ASP A 1 85 ? 7.405 8.801 -2.440 1.00 96.12 85 ASP A N 1
ATOM 698 C CA . ASP A 1 85 ? 8.113 9.860 -1.714 1.00 96.12 85 ASP A CA 1
ATOM 699 C C . ASP A 1 85 ? 8.282 9.505 -0.238 1.00 96.12 85 ASP A C 1
ATOM 701 O O . ASP A 1 85 ? 9.331 9.766 0.353 1.00 96.12 85 ASP A O 1
ATOM 705 N N . LEU A 1 86 ? 7.278 8.855 0.358 1.00 95.12 86 LEU A N 1
ATOM 706 C CA . LEU A 1 86 ? 7.373 8.367 1.728 1.00 95.12 86 LEU A CA 1
ATOM 707 C C . LEU A 1 86 ? 8.447 7.280 1.875 1.00 95.12 86 LEU A C 1
ATOM 709 O O . LEU A 1 86 ? 9.198 7.289 2.854 1.00 95.12 86 LEU A O 1
ATOM 713 N N . LEU A 1 87 ? 8.553 6.366 0.905 1.00 92.06 87 LEU A N 1
ATOM 714 C CA . LEU A 1 87 ? 9.576 5.320 0.896 1.00 92.06 87 LEU A CA 1
ATOM 715 C C . LEU A 1 87 ? 10.977 5.923 0.783 1.00 92.06 87 LEU A C 1
ATOM 717 O O . LEU A 1 87 ? 11.844 5.567 1.577 1.00 92.06 87 LEU A O 1
ATOM 721 N N . ASN A 1 88 ? 11.181 6.874 -0.132 1.00 91.12 88 ASN A N 1
ATOM 722 C CA . ASN A 1 88 ? 12.462 7.564 -0.295 1.00 91.12 88 ASN A CA 1
ATOM 723 C C . ASN A 1 88 ? 12.900 8.257 1.004 1.00 91.12 88 ASN A C 1
ATOM 725 O O . ASN A 1 88 ? 13.987 7.974 1.505 1.00 91.12 88 ASN A O 1
ATOM 729 N N . LYS A 1 89 ? 12.011 9.048 1.625 1.00 89.81 89 LYS A N 1
ATOM 730 C CA . LYS A 1 89 ? 12.271 9.682 2.934 1.00 89.81 89 LYS A CA 1
ATOM 731 C C . LYS A 1 89 ? 12.615 8.657 4.016 1.00 89.81 89 LYS A C 1
ATOM 733 O O . LYS A 1 89 ? 13.478 8.891 4.857 1.00 89.81 89 LYS A O 1
ATOM 738 N N . SER A 1 90 ? 11.941 7.509 4.008 1.00 85.56 90 SER A N 1
ATOM 739 C CA . SER A 1 90 ? 12.182 6.444 4.987 1.00 85.56 90 SER A CA 1
ATOM 740 C C . SER A 1 90 ? 13.547 5.777 4.796 1.00 85.56 90 SER A C 1
ATOM 742 O O . SER A 1 90 ? 14.206 5.449 5.783 1.00 85.56 90 SER A O 1
ATOM 744 N N . LEU A 1 91 ? 13.993 5.594 3.549 1.00 83.81 91 LEU A N 1
ATOM 745 C CA . LEU A 1 91 ? 15.317 5.055 3.232 1.00 83.81 91 LEU A CA 1
ATOM 746 C C . LEU A 1 91 ? 16.435 6.035 3.611 1.00 83.81 91 LEU A C 1
ATOM 748 O O . LEU A 1 91 ? 17.406 5.620 4.239 1.00 83.81 91 LEU A O 1
ATOM 752 N N . GLU A 1 92 ? 16.271 7.327 3.322 1.00 82.56 92 GLU A N 1
ATOM 753 C CA . GLU A 1 92 ? 17.219 8.377 3.725 1.00 82.56 92 GLU A CA 1
ATOM 754 C C . GLU A 1 92 ? 17.410 8.413 5.250 1.00 82.56 92 GLU A C 1
ATOM 756 O O . GLU A 1 92 ? 18.535 8.398 5.753 1.00 82.56 92 GLU A O 1
ATOM 761 N N . LEU A 1 93 ? 16.308 8.367 6.009 1.00 77.50 93 LEU A N 1
ATOM 762 C CA . LEU A 1 93 ? 16.351 8.328 7.474 1.00 77.50 93 LEU A CA 1
ATOM 763 C C . LEU A 1 93 ? 17.022 7.060 8.016 1.00 77.50 93 LEU A C 1
ATOM 765 O O . LEU A 1 93 ? 17.706 7.121 9.041 1.00 77.50 93 LEU A O 1
ATOM 769 N N . ARG A 1 94 ? 16.833 5.910 7.355 1.00 74.06 94 ARG A N 1
ATOM 770 C CA . ARG A 1 94 ? 17.516 4.660 7.718 1.00 74.06 94 ARG A CA 1
ATOM 771 C C . ARG A 1 94 ? 19.018 4.750 7.497 1.00 74.06 94 ARG A C 1
ATOM 773 O O . ARG A 1 94 ? 19.761 4.346 8.380 1.00 74.06 94 ARG A O 1
ATOM 780 N N . MET A 1 95 ? 19.457 5.303 6.366 1.00 73.06 95 MET A N 1
ATOM 781 C CA . MET A 1 95 ? 20.884 5.480 6.075 1.00 73.06 95 MET A CA 1
ATOM 782 C C . MET A 1 95 ? 21.575 6.367 7.120 1.00 73.06 95 MET A C 1
ATOM 784 O O . MET A 1 95 ? 22.706 6.091 7.505 1.00 73.06 95 MET A O 1
ATOM 788 N N . TRP A 1 96 ? 20.887 7.396 7.623 1.00 71.69 96 TRP A N 1
ATOM 789 C CA . TRP A 1 96 ? 21.406 8.259 8.690 1.00 71.69 96 TRP A CA 1
ATOM 790 C C . TRP A 1 96 ? 21.463 7.567 10.067 1.00 71.69 96 TRP A C 1
ATOM 792 O O . TRP A 1 96 ? 22.335 7.860 10.888 1.00 71.69 96 TRP A O 1
ATOM 802 N N . LYS A 1 97 ? 20.553 6.627 10.351 1.00 68.25 97 LYS A N 1
ATOM 803 C CA . LYS A 1 97 ? 20.525 5.871 11.613 1.00 68.25 97 LYS A CA 1
ATOM 804 C C . LYS A 1 97 ? 21.434 4.636 11.537 1.00 68.25 97 LYS A C 1
ATOM 806 O O . LYS A 1 97 ? 20.972 3.524 11.322 1.00 68.25 97 LYS A O 1
ATOM 811 N N . ILE A 1 98 ? 22.719 4.822 11.839 1.00 60.12 98 ILE A N 1
ATOM 812 C CA . ILE A 1 98 ? 23.774 3.778 11.859 1.00 60.12 98 ILE A CA 1
ATOM 813 C C . ILE A 1 98 ? 23.497 2.610 12.850 1.00 60.12 98 ILE A C 1
ATOM 815 O O . ILE A 1 98 ? 24.179 1.594 12.811 1.00 60.12 98 ILE A O 1
ATOM 819 N N . LYS A 1 99 ? 22.491 2.713 13.734 1.00 61.62 99 LYS A N 1
ATOM 820 C CA . LYS A 1 99 ? 22.209 1.745 14.820 1.00 61.62 99 LYS A CA 1
ATOM 821 C C . LYS A 1 99 ? 20.960 0.870 14.627 1.00 61.62 99 LYS A C 1
ATOM 823 O O . LYS A 1 99 ? 20.448 0.345 15.609 1.00 61.62 99 LYS A O 1
ATOM 828 N N . LEU A 1 100 ? 20.423 0.757 13.417 1.00 62.09 100 LEU A N 1
ATOM 829 C CA . LEU A 1 100 ? 19.252 -0.094 13.181 1.00 62.09 100 LEU A CA 1
ATOM 830 C C . LEU A 1 100 ? 19.669 -1.541 12.930 1.00 62.09 100 LEU A C 1
ATOM 832 O O . LEU A 1 100 ? 20.600 -1.795 12.167 1.00 62.09 100 LEU A O 1
ATOM 836 N N . GLU A 1 101 ? 18.944 -2.477 13.538 1.00 62.72 101 GLU A N 1
ATOM 837 C CA . GLU A 1 101 ? 19.062 -3.896 13.209 1.00 62.72 101 GLU A CA 1
ATOM 838 C C . GLU A 1 101 ? 18.726 -4.100 11.716 1.00 62.72 101 GLU A C 1
ATOM 840 O O . GLU A 1 101 ? 17.761 -3.498 11.224 1.00 62.72 101 GLU A O 1
ATOM 845 N N . PRO A 1 102 ? 19.456 -4.958 10.974 1.00 60.16 102 PRO A N 1
ATOM 846 C CA . PRO A 1 102 ? 19.285 -5.136 9.524 1.00 60.16 102 PRO A CA 1
ATOM 847 C C . PRO A 1 102 ? 17.844 -5.435 9.076 1.00 60.16 102 PRO A C 1
ATOM 849 O O . PRO A 1 102 ? 17.467 -5.131 7.944 1.00 60.16 102 PRO A O 1
ATOM 852 N N . ASN A 1 103 ? 17.035 -6.002 9.974 1.00 60.81 103 ASN A N 1
ATOM 853 C CA . ASN A 1 103 ? 15.676 -6.464 9.705 1.00 60.81 103 ASN A CA 1
ATOM 854 C C . ASN A 1 103 ? 14.581 -5.625 10.386 1.00 60.81 103 ASN A C 1
ATOM 856 O O . ASN A 1 103 ? 13.406 -5.975 10.285 1.00 60.81 103 ASN A O 1
ATOM 860 N N . GLU A 1 104 ? 14.913 -4.524 11.068 1.00 65.25 104 GLU A N 1
ATOM 861 C CA . GLU A 1 104 ? 13.897 -3.706 11.738 1.00 65.25 104 GLU A CA 1
ATOM 862 C C . GLU A 1 104 ? 13.055 -2.944 10.704 1.00 65.25 104 GL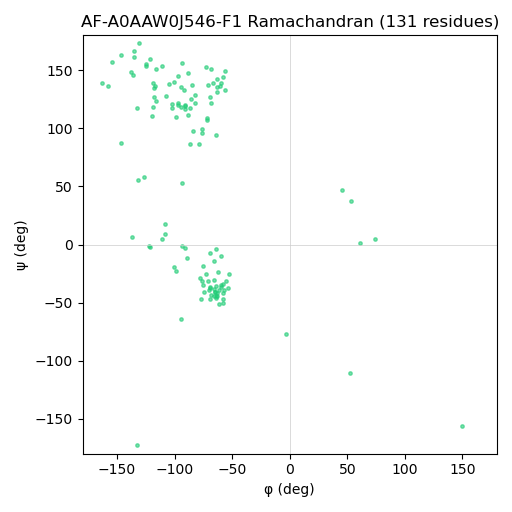U A C 1
ATOM 864 O O . GLU A 1 104 ? 13.513 -1.980 10.082 1.00 65.25 104 GLU A O 1
ATOM 869 N N . VAL A 1 105 ? 11.803 -3.365 10.495 1.00 66.62 105 VAL A N 1
ATOM 870 C CA . VAL A 1 105 ? 10.840 -2.653 9.644 1.00 66.62 105 VAL A CA 1
ATOM 871 C C . VAL A 1 105 ? 10.402 -1.371 10.350 1.00 66.62 105 VAL A C 1
ATOM 873 O O . VAL A 1 105 ? 9.652 -1.402 11.319 1.00 66.62 105 VAL A O 1
ATOM 876 N N . ILE A 1 106 ? 10.847 -0.217 9.846 1.00 74.12 106 ILE A N 1
ATOM 877 C CA . ILE A 1 106 ? 10.435 1.077 10.388 1.00 74.12 106 ILE A CA 1
ATOM 878 C C . ILE A 1 106 ? 9.165 1.487 9.666 1.00 74.12 106 ILE A C 1
ATOM 880 O O . ILE A 1 106 ? 9.196 1.820 8.479 1.00 74.12 106 ILE A O 1
ATOM 884 N N . LEU A 1 107 ? 8.056 1.486 10.398 1.00 85.94 107 LEU A N 1
ATOM 885 C CA . LEU A 1 107 ? 6.817 2.089 9.935 1.00 85.94 107 LEU A CA 1
ATOM 886 C C . LEU A 1 107 ? 6.998 3.618 9.875 1.00 85.94 107 LEU A C 1
ATOM 888 O O . LEU A 1 107 ? 7.318 4.224 10.905 1.00 85.94 107 LEU A O 1
ATOM 892 N N . PRO A 1 108 ? 6.807 4.266 8.710 1.00 90.50 108 PRO A N 1
ATOM 893 C CA . PRO A 1 108 ? 6.907 5.716 8.607 1.00 90.50 108 PRO A CA 1
ATOM 894 C C . PRO A 1 108 ? 5.930 6.410 9.560 1.00 90.50 108 PRO A C 1
ATOM 896 O O . PRO A 1 108 ? 4.810 5.936 9.762 1.00 90.50 108 PRO A O 1
ATOM 899 N N . VAL A 1 109 ? 6.332 7.552 10.129 1.00 90.56 109 VAL A N 1
ATOM 900 C CA . VAL A 1 109 ? 5.544 8.257 11.159 1.00 90.56 109 VAL A CA 1
ATOM 901 C C . VAL A 1 109 ? 4.143 8.635 10.672 1.00 90.56 109 VAL A C 1
ATOM 903 O O . VAL A 1 109 ? 3.185 8.540 11.428 1.00 90.56 109 VAL A O 1
ATOM 906 N N . GLN A 1 110 ? 4.002 8.967 9.390 1.00 93.31 110 GLN A N 1
ATOM 907 C CA . GLN A 1 110 ? 2.731 9.268 8.734 1.00 93.31 110 GLN A CA 1
ATOM 908 C C . GLN A 1 110 ? 1.749 8.099 8.847 1.00 93.31 110 GLN A C 1
ATOM 910 O O . GLN A 1 110 ? 0.578 8.309 9.139 1.00 93.31 110 GLN A O 1
ATOM 915 N N . ILE A 1 111 ? 2.242 6.870 8.666 1.00 93.00 111 ILE A N 1
ATOM 916 C CA . ILE A 1 111 ? 1.432 5.658 8.792 1.00 93.00 111 ILE A CA 1
ATOM 917 C C . ILE A 1 111 ? 1.210 5.345 10.269 1.00 93.00 111 ILE A C 1
ATOM 919 O O . ILE A 1 111 ? 0.076 5.138 10.679 1.00 93.00 111 ILE A O 1
ATOM 923 N N . LYS A 1 112 ? 2.263 5.390 11.097 1.00 91.25 112 LYS A N 1
ATOM 924 C CA . LYS A 1 112 ? 2.171 5.132 12.544 1.00 91.25 112 LYS A CA 1
ATOM 925 C C . LYS A 1 112 ? 1.120 6.013 13.235 1.00 91.25 112 LYS A C 1
ATOM 927 O O . LYS A 1 112 ? 0.411 5.530 14.113 1.00 91.25 112 LYS A O 1
ATOM 932 N N . ASN A 1 113 ? 0.994 7.270 12.813 1.00 92.44 113 ASN A N 1
ATOM 933 C CA . ASN A 1 113 ? 0.051 8.242 13.367 1.00 92.44 113 ASN A CA 1
ATOM 934 C C . ASN A 1 113 ? -1.426 7.946 13.052 1.00 92.44 113 ASN A C 1
ATOM 936 O O . ASN A 1 113 ? -2.292 8.634 13.590 1.00 92.44 113 ASN A O 1
ATOM 940 N N . LEU A 1 114 ? -1.727 6.955 12.203 1.00 91.81 114 LEU A N 1
ATOM 941 C CA . LEU A 1 114 ? -3.095 6.469 12.004 1.00 91.81 114 LEU A CA 1
ATOM 942 C C . LEU A 1 114 ? -3.594 5.659 13.210 1.00 91.81 114 LEU A C 1
ATOM 944 O O . LEU A 1 114 ? -4.797 5.600 13.439 1.00 91.81 114 LEU A O 1
ATOM 948 N N . LYS A 1 115 ? -2.699 5.048 13.996 1.00 90.88 115 LYS A N 1
ATOM 949 C CA . LYS A 1 115 ? -3.089 4.300 15.197 1.00 90.88 115 LYS A CA 1
ATOM 950 C C . LYS A 1 115 ? -3.741 5.237 16.222 1.00 90.88 115 LYS A C 1
ATOM 952 O O . LYS A 1 115 ? -3.233 6.329 16.473 1.00 90.88 115 LYS A O 1
ATOM 957 N N . GLY A 1 116 ? -4.852 4.799 16.808 1.00 89.25 116 GLY A N 1
ATOM 958 C CA . GLY A 1 116 ? -5.659 5.581 17.749 1.00 89.25 116 GLY A CA 1
ATOM 959 C C . GLY A 1 116 ? -6.494 6.686 17.096 1.00 89.25 116 GLY A C 1
ATOM 960 O O . GLY A 1 116 ? -7.120 7.484 17.790 1.00 89.25 116 GLY A O 1
ATOM 961 N N . LYS A 1 117 ? -6.498 6.786 15.760 1.00 89.69 117 LYS A N 1
ATOM 962 C CA . LYS A 1 117 ? -7.417 7.668 15.034 1.00 89.69 117 LYS A CA 1
ATOM 963 C C . LYS A 1 117 ? -8.713 6.928 14.731 1.00 89.69 117 LYS A C 1
ATOM 965 O O . LYS A 1 117 ? -8.712 5.722 14.484 1.00 89.69 117 LYS A O 1
ATOM 970 N N . GLN A 1 118 ? -9.796 7.695 14.717 1.00 87.19 118 GLN A N 1
ATOM 971 C CA . GLN A 1 118 ? -11.120 7.229 14.336 1.00 87.19 118 GLN A CA 1
ATOM 972 C C . GLN A 1 118 ? -11.432 7.650 12.906 1.00 87.19 118 GLN A C 1
ATOM 974 O O . GLN A 1 118 ? -11.111 8.768 12.495 1.00 87.19 118 GLN A O 1
ATOM 979 N N . PHE A 1 119 ? -12.068 6.755 12.160 1.00 82.12 119 PHE A N 1
ATOM 980 C CA . PHE A 1 119 ? -12.453 6.993 10.775 1.00 82.12 119 PHE A CA 1
ATOM 981 C C . PHE A 1 119 ? -13.861 6.474 10.505 1.00 82.12 119 PHE A C 1
ATOM 983 O O . PHE A 1 119 ? -14.294 5.462 11.054 1.00 82.12 119 PHE A O 1
ATOM 990 N N . VAL A 1 120 ? -14.560 7.152 9.598 1.00 84.38 120 VAL A N 1
ATOM 991 C CA . VAL A 1 120 ? -15.768 6.616 8.972 1.00 84.38 120 VAL A CA 1
ATOM 992 C C . VAL A 1 120 ? -15.346 5.963 7.663 1.00 84.38 120 VAL A C 1
ATOM 994 O O . VAL A 1 120 ? -14.818 6.631 6.774 1.00 84.38 120 VAL A O 1
ATOM 997 N N . PHE A 1 121 ? -15.565 4.656 7.547 1.00 79.50 121 PHE A N 1
ATOM 998 C CA . PHE A 1 121 ? -15.258 3.901 6.338 1.00 79.50 121 PHE A CA 1
ATOM 999 C C . PHE A 1 121 ? -16.519 3.761 5.488 1.00 79.50 121 PHE A C 1
ATOM 1001 O O . PHE A 1 121 ? -17.506 3.172 5.923 1.00 79.50 121 PHE A O 1
ATOM 1008 N N . GLN A 1 122 ? -16.486 4.277 4.259 1.00 82.12 122 GLN A N 1
ATOM 1009 C CA . GLN A 1 122 ? -17.511 3.974 3.265 1.00 82.12 122 GLN A CA 1
ATOM 1010 C C . GLN A 1 122 ? -17.071 2.750 2.459 1.00 82.12 122 GLN A C 1
ATOM 1012 O O . GLN A 1 122 ? -16.069 2.798 1.747 1.00 82.12 122 GLN A O 1
ATOM 1017 N N . ILE A 1 123 ? -17.832 1.661 2.555 1.00 78.50 123 ILE A N 1
ATOM 1018 C CA . ILE A 1 123 ? -17.583 0.435 1.792 1.00 78.50 123 ILE A CA 1
ATOM 1019 C C . ILE A 1 123 ? -18.475 0.452 0.552 1.00 78.50 123 ILE A C 1
ATOM 1021 O O . ILE A 1 123 ? -19.698 0.534 0.659 1.00 78.50 123 ILE A O 1
ATOM 1025 N N . GLN A 1 124 ? -17.866 0.374 -0.629 1.00 77.75 124 GLN A N 1
ATOM 1026 C CA . GLN A 1 124 ? -18.583 0.165 -1.884 1.00 77.75 124 GLN A CA 1
ATOM 1027 C C . GLN A 1 124 ? -18.422 -1.295 -2.296 1.00 77.75 124 GLN A C 1
ATOM 1029 O O . GLN A 1 124 ? -17.307 -1.756 -2.529 1.00 77.75 124 GLN A O 1
ATOM 1034 N N . LEU A 1 125 ? -19.536 -2.020 -2.363 1.00 81.00 125 LEU A N 1
ATOM 1035 C CA . LEU A 1 125 ? -19.566 -3.399 -2.838 1.00 81.00 125 LEU A CA 1
ATOM 1036 C C . LEU A 1 125 ? -19.841 -3.410 -4.344 1.00 81.00 125 LEU A C 1
ATOM 1038 O O . LEU A 1 125 ? -20.754 -2.742 -4.823 1.00 81.00 125 LEU A O 1
ATOM 1042 N N . ASN A 1 126 ? -19.055 -4.185 -5.081 1.00 79.06 126 ASN A N 1
ATOM 1043 C CA . ASN A 1 126 ? -19.317 -4.558 -6.468 1.00 79.06 126 ASN A CA 1
ATOM 1044 C C . ASN A 1 126 ? -19.156 -6.080 -6.615 1.00 79.06 126 ASN A C 1
ATOM 1046 O O . ASN A 1 126 ? -18.702 -6.749 -5.682 1.00 79.06 126 ASN A O 1
ATOM 1050 N N . ASP A 1 127 ? -19.483 -6.625 -7.788 1.00 82.62 127 ASP A N 1
ATOM 1051 C CA . ASP A 1 127 ? -19.389 -8.069 -8.051 1.00 82.62 127 ASP A CA 1
ATOM 1052 C C . ASP A 1 127 ? -17.992 -8.633 -7.776 1.00 82.62 127 ASP A C 1
ATOM 1054 O O . ASP A 1 127 ? -17.851 -9.779 -7.356 1.00 82.62 127 ASP A O 1
ATOM 1058 N N . TYR A 1 128 ? -16.940 -7.835 -7.971 1.00 72.94 128 TYR A N 1
ATOM 1059 C CA . TYR A 1 128 ? -15.591 -8.264 -7.637 1.00 72.94 128 TYR A CA 1
ATOM 1060 C C . TYR A 1 128 ? -15.399 -8.375 -6.118 1.00 72.94 128 TYR A C 1
ATOM 1062 O O . TYR A 1 128 ? -14.899 -9.388 -5.641 1.00 72.94 128 TYR A O 1
ATOM 1070 N N . ASN A 1 129 ? -15.829 -7.371 -5.350 1.00 72.38 129 ASN A N 1
ATOM 1071 C CA . ASN A 1 129 ? -15.729 -7.379 -3.889 1.00 72.38 129 ASN A CA 1
ATOM 1072 C C . ASN A 1 129 ? -16.594 -8.469 -3.238 1.00 72.38 129 ASN A C 1
ATOM 1074 O O . ASN A 1 129 ? -16.217 -8.975 -2.190 1.00 72.38 129 ASN A O 1
ATOM 1078 N N . LEU A 1 130 ? -17.724 -8.838 -3.848 1.00 75.69 130 LEU A N 1
ATOM 1079 C CA . LEU A 1 130 ? -18.599 -9.901 -3.343 1.00 75.69 130 LEU A CA 1
ATOM 1080 C C . LEU A 1 130 ? -18.042 -11.306 -3.601 1.00 75.69 130 LEU A C 1
ATOM 1082 O O . LEU A 1 130 ? -18.240 -12.198 -2.783 1.00 75.69 130 LEU A O 1
ATOM 1086 N N . ASN A 1 131 ? -17.360 -11.504 -4.732 1.00 77.50 131 ASN A N 1
ATOM 1087 C CA . ASN A 1 131 ? -16.899 -12.829 -5.155 1.00 77.50 131 ASN A CA 1
ATOM 1088 C C . ASN A 1 131 ? -15.422 -13.107 -4.836 1.00 77.50 131 ASN A C 1
ATOM 1090 O O . ASN A 1 131 ? -15.021 -14.268 -4.784 1.00 77.50 131 ASN A O 1
ATOM 1094 N N . TYR A 1 132 ? -14.605 -12.064 -4.660 1.00 65.88 132 TYR A N 1
ATOM 1095 C CA . TYR A 1 132 ? -13.145 -12.179 -4.528 1.00 65.88 132 TYR A CA 1
ATOM 1096 C C . TYR A 1 132 ? -12.544 -11.298 -3.417 1.00 65.88 132 TYR A C 1
ATOM 1098 O O . TYR A 1 132 ? -11.316 -11.171 -3.360 1.00 65.88 132 TYR A O 1
ATOM 1106 N N . GLY A 1 133 ? -13.385 -10.631 -2.616 1.00 55.53 133 GLY A N 1
ATOM 1107 C CA . GLY A 1 133 ? -12.986 -9.739 -1.520 1.00 55.53 133 GLY A CA 1
ATOM 1108 C C . GLY A 1 133 ? -12.419 -10.459 -0.307 1.00 55.53 133 GLY A C 1
ATOM 1109 O O . GLY A 1 133 ? -12.846 -11.602 -0.040 1.00 55.53 133 GLY A O 1
#

Foldseek 3Di:
DPPFQWAQQDKDPPPHHQKAWAAPPPRDGWDDDPNFTADPVVRDTRPPIFIWGWIWTWIATPVGIDIDTDTGPNLCVQLVHGRRVQVVVVVVVVVVPPPDDPPDDDDRVSSVVSHGDTDDDDDDDDPCNVPPD

InterPro domains:
  IPR012340 Nucleic acid-binding, OB-fold [G3DSA:2.40.50.140] (6-133)
  IPR012340 Nucleic acid-binding, OB-fold [SSF50249] (10-131)
  IPR013955 Replication factor A, C-terminal [PF08646] (13-123)
  IPR047192 Replication factor A, C-terminal, eukaryotes [cd04476] (11-123)

Organism: Quercus suber (NCBI:txid58331)

Nearest PDB structures (foldseek):
  4gop-assembly2_Z  TM=7.651E-01  e=1.363E-04  Mycosarcoma maydis
  8oej-assembly1_D  TM=6.087E-01  e=4.764E-04  Pyrococcus abyssi
  8oel-assembly1_D  TM=6.087E-01  e=4.764E-04  Pyrococcus abyssi
  8aaj-assembly1_A  TM=6.582E-01  e=1.056E-03  Pyrococcus abyssi GE5
  8c5y-assembly1_J  TM=7.198E-01  e=4.904E-03  Pyrococcus abyssi

Secondary structure (DSSP, 8-state):
------EEEEEE-TTS-SEEEE-TTT-PBPEEETTEEEETTTTEE-SS-EEEEEEEEEEEETTEEEEEEEEHHHHHHHHTS-HHHHHHHHHHHHHH-TT--TT-----HHHHTTTT-B-PPPPPP-HHHHHH-